Protein AF-A0A9E5Q7H3-F1 (afdb_monomer_lite)

pLDDT: mean 90.96, std 6.54, range [58.69, 96.5]

Foldseek 3Di:
DDWADDPPDDIDDDDLVCVVVPDFDAAPVRDGDQVVPPCRSNPPPVVVVVVVVVSVVVD

Structure (mmCIF, N/CA/C/O backbone):
data_AF-A0A9E5Q7H3-F1
#
_entry.id   AF-A0A9E5Q7H3-F1
#
loop_
_atom_site.group_PDB
_atom_site.id
_atom_site.type_symbol
_atom_site.label_atom_id
_atom_site.label_alt_id
_atom_site.label_comp_id
_atom_site.label_asym_id
_atom_site.label_entity_id
_atom_site.label_seq_id
_atom_site.pdbx_PDB_ins_code
_atom_site.Cartn_x
_atom_site.Cartn_y
_atom_site.Cartn_z
_atom_site.occupancy
_atom_site.B_iso_or_equiv
_atom_site.auth_seq_id
_atom_site.auth_comp_id
_atom_site.auth_asym_id
_atom_site.auth_atom_id
_atom_site.pdbx_PDB_model_num
ATOM 1 N N . PRO A 1 1 ? 7.651 -3.239 1.360 1.00 74.50 1 PRO A N 1
ATOM 2 C CA . PRO A 1 1 ? 7.930 -3.185 -0.095 1.00 74.50 1 PRO A CA 1
ATOM 3 C C . PRO A 1 1 ? 6.905 -4.037 -0.847 1.00 74.50 1 PRO A C 1
ATOM 5 O O . PRO A 1 1 ? 6.417 -5.013 -0.290 1.00 74.50 1 PRO A O 1
ATOM 8 N N . THR A 1 2 ? 6.566 -3.651 -2.074 1.00 83.75 2 THR A N 1
ATOM 9 C CA . THR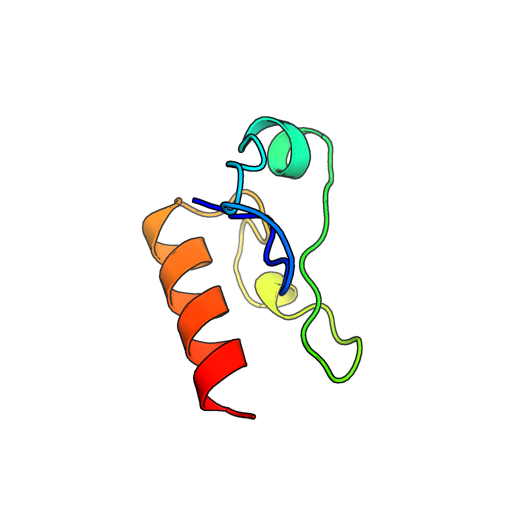 A 1 2 ? 5.622 -4.375 -2.938 1.00 83.75 2 THR A CA 1
ATOM 10 C C . THR A 1 2 ? 6.410 -5.095 -4.022 1.00 83.75 2 THR A C 1
ATOM 12 O O . THR A 1 2 ? 7.196 -4.459 -4.720 1.00 83.75 2 THR A O 1
ATOM 15 N N . VAL A 1 3 ? 6.253 -6.411 -4.137 1.00 88.94 3 VAL A N 1
ATOM 16 C CA . VAL A 1 3 ? 6.953 -7.231 -5.137 1.00 88.94 3 VAL A CA 1
ATOM 17 C C . VAL A 1 3 ? 5.927 -7.723 -6.143 1.00 88.94 3 VAL A C 1
ATOM 19 O O . VAL A 1 3 ? 4.832 -8.130 -5.760 1.00 88.94 3 VAL A O 1
ATOM 22 N N . PHE A 1 4 ? 6.278 -7.671 -7.422 1.00 87.19 4 PHE A N 1
ATOM 23 C CA . PHE A 1 4 ? 5.511 -8.338 -8.456 1.00 87.19 4 PHE A CA 1
ATOM 24 C C . PHE A 1 4 ? 5.732 -9.848 -8.346 1.00 87.19 4 PHE A C 1
ATOM 26 O O . PHE A 1 4 ? 6.867 -10.316 -8.432 1.00 87.19 4 PHE A O 1
ATOM 33 N N . TYR A 1 5 ? 4.654 -10.599 -8.139 1.00 86.56 5 TYR A N 1
ATOM 34 C CA . TYR A 1 5 ? 4.696 -12.054 -8.068 1.00 86.56 5 TYR A CA 1
ATOM 35 C C . TYR A 1 5 ? 4.345 -12.656 -9.432 1.00 86.56 5 TYR A C 1
ATOM 37 O O . TYR A 1 5 ? 3.314 -12.323 -10.012 1.00 86.56 5 TYR A O 1
ATOM 45 N N . SER A 1 6 ? 5.205 -13.542 -9.929 1.00 84.81 6 SER A N 1
ATOM 46 C CA . SER A 1 6 ? 5.035 -14.280 -11.181 1.00 84.81 6 SER A CA 1
ATOM 47 C C . SER A 1 6 ? 5.551 -15.700 -10.987 1.00 84.81 6 SER A C 1
ATOM 49 O O . SER A 1 6 ? 6.581 -15.895 -10.343 1.00 84.81 6 SER A O 1
ATOM 51 N N . SER A 1 7 ? 4.846 -16.687 -11.540 1.00 82.50 7 SER A N 1
ATOM 52 C CA . SER A 1 7 ? 5.272 -18.092 -11.530 1.00 82.50 7 SER A CA 1
ATOM 53 C C . SER A 1 7 ? 6.496 -18.351 -12.410 1.00 8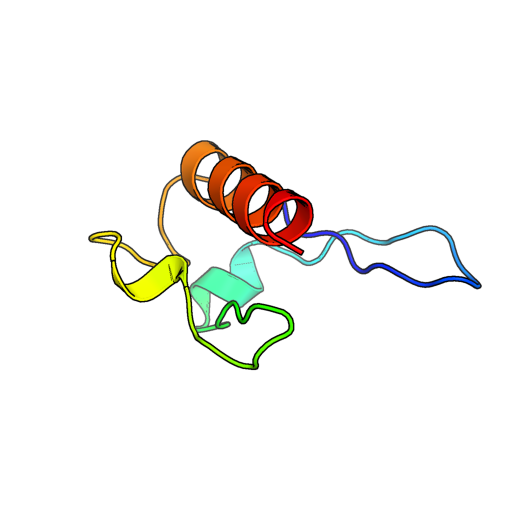2.50 7 SER A C 1
ATOM 55 O O . SER A 1 7 ? 7.221 -19.312 -12.168 1.00 82.50 7 SER A O 1
ATOM 57 N N . ASP A 1 8 ? 6.736 -17.490 -13.403 1.00 81.31 8 ASP A N 1
ATOM 58 C CA . ASP A 1 8 ? 7.670 -17.752 -14.506 1.00 81.31 8 ASP A CA 1
ATOM 59 C C . ASP A 1 8 ? 8.909 -16.839 -14.505 1.00 81.31 8 ASP A C 1
ATOM 61 O O . ASP A 1 8 ? 9.734 -16.907 -15.415 1.00 81.31 8 ASP A O 1
ATOM 65 N N . SER A 1 9 ? 9.055 -15.952 -13.515 1.00 78.75 9 SER A N 1
ATOM 66 C CA . SER A 1 9 ? 10.158 -14.984 -13.471 1.00 78.75 9 SER A CA 1
ATOM 67 C C . SER A 1 9 ? 10.524 -14.571 -12.052 1.00 78.75 9 SER A C 1
ATOM 69 O O . SER A 1 9 ? 9.647 -14.472 -11.194 1.00 78.75 9 SER A O 1
ATOM 71 N N . ASP A 1 10 ? 11.789 -14.203 -11.843 1.00 80.75 10 ASP A N 1
ATOM 72 C CA . ASP A 1 10 ? 12.231 -13.561 -10.605 1.00 80.75 10 ASP A CA 1
ATOM 73 C C . ASP A 1 10 ? 11.392 -12.301 -10.340 1.00 80.75 10 ASP A C 1
ATOM 75 O O . ASP A 1 10 ? 11.280 -11.407 -11.185 1.00 80.75 10 ASP A O 1
ATOM 79 N N . GLY A 1 11 ? 10.750 -12.252 -9.172 1.00 82.88 11 GLY A N 1
ATOM 80 C CA . GLY A 1 11 ? 9.884 -11.140 -8.801 1.00 82.88 11 GLY A CA 1
ATOM 81 C C . GLY A 1 11 ? 10.664 -9.828 -8.751 1.00 82.88 11 GLY A C 1
ATOM 82 O O . GLY A 1 11 ? 11.701 -9.734 -8.093 1.00 82.88 11 GLY A O 1
ATOM 83 N N . PHE A 1 12 ? 10.163 -8.790 -9.422 1.00 88.50 12 PHE A N 1
ATOM 84 C CA . PHE A 1 12 ? 10.770 -7.460 -9.380 1.00 88.50 12 PHE A CA 1
ATOM 85 C C . PHE A 1 12 ? 10.057 -6.555 -8.370 1.00 88.50 12 PHE A C 1
ATOM 87 O O . PHE A 1 12 ? 8.888 -6.746 -8.032 1.00 88.50 12 PHE A O 1
ATOM 94 N N . LEU A 1 13 ? 10.765 -5.540 -7.874 1.00 91.19 13 LEU A N 1
ATOM 95 C CA . LEU A 1 13 ? 10.200 -4.584 -6.926 1.00 91.19 13 LEU A CA 1
ATOM 96 C C . LEU A 1 13 ? 9.318 -3.560 -7.642 1.00 91.19 13 LEU A C 1
ATOM 98 O O . LEU A 1 13 ? 9.759 -2.852 -8.545 1.00 91.19 13 LEU A O 1
ATOM 102 N N . ILE A 1 14 ? 8.083 -3.432 -7.172 1.00 90.38 14 ILE A N 1
ATOM 103 C CA . ILE A 1 14 ? 7.177 -2.348 -7.533 1.00 90.38 14 ILE A CA 1
ATOM 104 C C . ILE A 1 14 ? 7.518 -1.152 -6.637 1.00 90.38 14 ILE A C 1
ATOM 106 O O . ILE A 1 1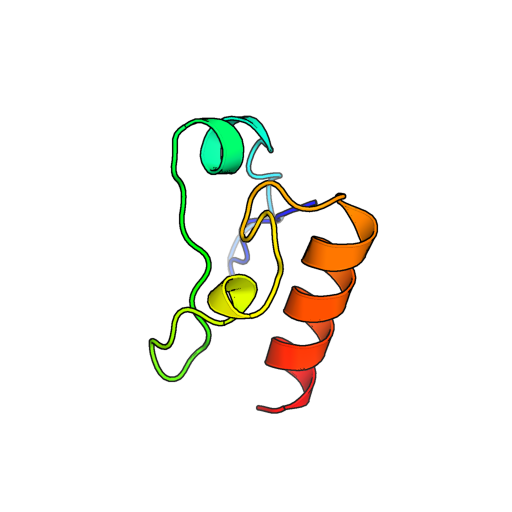4 ? 7.498 -1.263 -5.407 1.00 90.38 14 ILE A O 1
ATOM 110 N N . SER A 1 15 ? 7.847 -0.016 -7.257 1.00 91.69 15 SER A N 1
ATOM 111 C CA . SER A 1 15 ? 8.262 1.206 -6.557 1.00 91.69 15 SER A CA 1
ATOM 112 C C . SER A 1 15 ? 7.183 1.729 -5.606 1.00 91.69 15 SER A C 1
ATOM 114 O O . SER A 1 15 ? 6.001 1.762 -5.946 1.00 91.69 15 SER A O 1
ATOM 116 N N . GLU A 1 16 ? 7.595 2.229 -4.436 1.00 91.12 16 GLU A N 1
ATOM 117 C CA . GLU A 1 16 ? 6.691 2.899 -3.490 1.00 91.12 16 GLU A CA 1
ATOM 118 C C . GLU A 1 16 ? 6.064 4.165 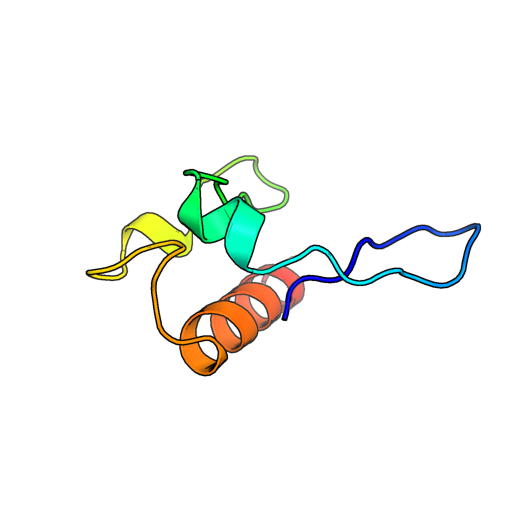-4.086 1.00 91.12 16 GLU A C 1
ATOM 120 O O . GLU A 1 16 ? 4.954 4.527 -3.698 1.00 91.12 16 GLU A O 1
ATOM 125 N N . ALA A 1 17 ? 6.717 4.777 -5.082 1.00 92.12 17 ALA A N 1
ATOM 126 C CA . ALA A 1 17 ? 6.169 5.909 -5.823 1.00 92.12 17 ALA A CA 1
ATOM 127 C C . ALA A 1 17 ? 4.798 5.584 -6.434 1.00 92.12 17 ALA A C 1
ATOM 129 O O . ALA A 1 17 ? 3.925 6.437 -6.445 1.00 92.12 17 ALA A O 1
ATOM 130 N N . ILE A 1 18 ? 4.554 4.335 -6.845 1.00 93.50 18 ILE A N 1
ATOM 131 C CA . ILE A 1 18 ? 3.257 3.931 -7.406 1.00 93.50 18 ILE A CA 1
ATOM 132 C C . ILE A 1 18 ? 2.134 4.068 -6.368 1.00 93.50 18 ILE A C 1
ATOM 134 O O . ILE A 1 18 ? 1.035 4.483 -6.718 1.00 93.50 18 ILE A O 1
ATOM 138 N N . ARG A 1 19 ? 2.398 3.781 -5.084 1.00 93.62 19 ARG A N 1
ATOM 139 C CA . ARG A 1 19 ? 1.431 4.055 -4.003 1.00 93.62 19 ARG A CA 1
ATOM 140 C C . ARG A 1 19 ? 1.275 5.562 -3.770 1.00 93.62 19 ARG A C 1
ATOM 142 O O . ARG A 1 19 ? 0.154 6.023 -3.590 1.00 93.62 19 ARG A O 1
ATOM 149 N N . GLY A 1 20 ? 2.380 6.311 -3.845 1.00 93.25 20 GLY A N 1
ATOM 150 C CA . GLY A 1 20 ? 2.419 7.782 -3.810 1.00 93.25 20 GLY A CA 1
ATOM 151 C C . GLY A 1 20 ? 1.496 8.449 -4.833 1.00 93.25 20 GLY A C 1
ATOM 152 O O . GLY A 1 20 ? 0.745 9.357 -4.493 1.00 93.25 20 GLY A O 1
ATOM 153 N N . GLU A 1 21 ? 1.492 7.925 -6.056 1.00 96.50 21 GLU A N 1
ATOM 154 C CA . GLU A 1 21 ? 0.691 8.410 -7.187 1.00 96.50 21 GLU A CA 1
ATOM 155 C C . GLU A 1 21 ? -0.759 7.876 -7.191 1.00 96.50 21 GLU A C 1
ATOM 157 O O . GLU A 1 21 ? -1.476 7.989 -8.184 1.00 96.50 21 GLU A O 1
ATOM 162 N N . GLY A 1 22 ? -1.218 7.279 -6.084 1.00 94.50 22 GLY A N 1
ATOM 163 C CA . GLY A 1 22 ? -2.604 6.826 -5.923 1.00 94.50 22 GLY A CA 1
ATOM 164 C C . GLY A 1 22 ? -2.857 5.356 -6.263 1.00 94.50 22 GLY A C 1
ATOM 165 O O . GLY A 1 22 ? -4.015 4.958 -6.420 1.00 94.50 22 GLY A O 1
ATOM 166 N N . GLY A 1 23 ? -1.806 4.538 -6.358 1.00 95.06 23 GLY A N 1
ATOM 167 C CA . GLY A 1 23 ? -1.923 3.084 -6.445 1.00 95.06 23 GLY A CA 1
ATOM 168 C C . GLY A 1 23 ? -2.703 2.507 -5.261 1.00 95.06 23 GLY A C 1
ATOM 169 O O . GLY A 1 23 ? -2.514 2.916 -4.117 1.00 95.06 23 GLY A O 1
ATOM 170 N N . ARG A 1 24 ? -3.588 1.546 -5.543 1.00 95.75 24 ARG A N 1
ATOM 171 C CA . ARG A 1 24 ? -4.511 0.947 -4.568 1.00 95.75 24 ARG A CA 1
ATOM 172 C C . ARG A 1 24 ? -4.204 -0.528 -4.370 1.00 95.75 24 ARG A C 1
ATOM 174 O O . ARG A 1 24 ? -3.896 -1.222 -5.339 1.00 95.75 24 ARG A O 1
ATOM 181 N N . LEU A 1 25 ? -4.311 -0.999 -3.131 1.00 95.06 25 LEU A N 1
ATOM 182 C CA . LEU A 1 25 ? -4.079 -2.402 -2.788 1.00 95.06 25 LEU A CA 1
ATOM 183 C C . LEU A 1 25 ? -5.410 -3.130 -2.594 1.00 95.06 25 LEU A C 1
ATOM 185 O O . LEU A 1 25 ? -6.268 -2.669 -1.842 1.00 95.06 25 LEU A O 1
ATOM 189 N N . TYR A 1 26 ? -5.547 -4.268 -3.270 1.00 95.56 26 TYR A N 1
ATOM 190 C CA . TYR A 1 26 ? -6.727 -5.127 -3.241 1.00 95.56 26 TYR A CA 1
ATOM 191 C C . TYR A 1 26 ? -6.337 -6.545 -2.818 1.00 95.56 26 TYR A C 1
ATOM 193 O O . TYR A 1 26 ? -5.234 -6.995 -3.138 1.00 95.56 26 TYR A O 1
ATOM 201 N N . ASN A 1 27 ? -7.216 -7.231 -2.089 1.00 94.44 27 ASN A N 1
ATOM 202 C CA . ASN A 1 27 ? -7.049 -8.647 -1.750 1.00 94.44 27 ASN A CA 1
ATOM 203 C C . ASN A 1 27 ? -7.602 -9.554 -2.873 1.00 94.44 27 ASN A C 1
ATOM 205 O O . ASN A 1 27 ? -8.065 -9.065 -3.906 1.00 94.44 27 ASN A O 1
ATOM 209 N N . SER A 1 28 ? -7.552 -10.878 -2.696 1.00 93.06 28 SER A N 1
ATOM 210 C CA . SER A 1 28 ? -8.044 -11.832 -3.708 1.00 93.06 28 SER A CA 1
ATOM 211 C C . SER A 1 28 ? -9.555 -11.788 -3.928 1.00 93.06 28 SER A C 1
ATOM 213 O O . SER A 1 28 ? -10.015 -12.148 -5.009 1.00 93.06 28 SER A O 1
ATOM 215 N N . ALA A 1 29 ? -10.320 -11.308 -2.944 1.00 94.62 29 ALA A N 1
ATOM 216 C CA . ALA A 1 29 ? -11.755 -11.071 -3.072 1.00 94.62 29 ALA A CA 1
ATOM 217 C C . ALA A 1 29 ? -12.078 -9.798 -3.880 1.00 94.62 29 ALA A C 1
ATOM 219 O O . ALA A 1 29 ? -13.229 -9.577 -4.249 1.00 94.62 29 ALA A O 1
ATOM 220 N N . GLY A 1 30 ? -11.069 -8.979 -4.196 1.00 95.12 30 GLY A N 1
ATOM 221 C CA . GLY A 1 30 ? -11.239 -7.708 -4.898 1.00 95.12 30 GLY A CA 1
ATOM 222 C C . GLY A 1 30 ? -11.561 -6.530 -3.976 1.00 95.12 30 GLY A C 1
ATOM 223 O O . GLY A 1 30 ? -11.922 -5.460 -4.467 1.00 95.12 30 GLY A O 1
ATOM 224 N N . ASP A 1 31 ? -11.393 -6.686 -2.661 1.00 95.62 31 ASP A N 1
ATOM 225 C CA . ASP A 1 31 ? -11.658 -5.638 -1.678 1.00 95.62 31 ASP A CA 1
ATOM 226 C C . ASP A 1 31 ? -10.416 -4.792 -1.390 1.00 95.62 31 ASP A C 1
ATOM 228 O O . ASP A 1 31 ? -9.299 -5.294 -1.232 1.00 95.62 31 ASP A O 1
ATOM 232 N N . ARG A 1 32 ? -10.615 -3.473 -1.275 1.00 95.94 32 ARG A N 1
ATOM 233 C CA . ARG A 1 32 ? -9.549 -2.530 -0.911 1.00 95.94 32 ARG A CA 1
ATOM 234 C C . ARG A 1 32 ? -9.323 -2.529 0.604 1.00 95.94 32 ARG A C 1
ATOM 236 O O . ARG A 1 32 ? -10.002 -1.812 1.343 1.00 95.94 32 ARG A O 1
ATOM 243 N N . PHE A 1 33 ? -8.320 -3.275 1.056 1.00 95.38 33 PHE A N 1
ATOM 244 C CA . PHE A 1 33 ? -8.117 -3.571 2.480 1.00 95.38 33 PHE A CA 1
ATOM 245 C C . PHE A 1 33 ? -7.378 -2.479 3.272 1.00 95.38 33 PHE A C 1
ATOM 247 O O . PHE A 1 33 ? -7.553 -2.371 4.480 1.00 95.38 33 PHE A O 1
ATOM 254 N N . MET A 1 34 ? -6.605 -1.604 2.618 1.00 96.12 34 MET A N 1
ATOM 255 C CA . MET A 1 34 ? -5.875 -0.531 3.318 1.00 96.12 34 MET A CA 1
ATOM 256 C C . MET A 1 34 ? -6.774 0.624 3.795 1.00 96.12 34 MET A C 1
ATOM 258 O O . MET A 1 34 ? -6.302 1.532 4.471 1.00 96.12 34 MET A O 1
ATOM 262 N N . THR A 1 35 ? -8.064 0.617 3.448 1.00 95.31 35 THR A N 1
ATOM 263 C CA . THR A 1 35 ? -9.020 1.707 3.727 1.00 95.31 35 THR A CA 1
ATOM 264 C C . THR A 1 35 ? -9.253 1.975 5.213 1.00 95.31 35 THR A C 1
ATOM 266 O O . THR A 1 35 ? -9.669 3.073 5.572 1.00 95.31 35 THR A O 1
ATOM 269 N N . THR A 1 36 ? -8.969 1.000 6.073 1.00 91.25 36 THR A N 1
ATOM 270 C CA . THR A 1 36 ? -9.120 1.090 7.532 1.00 91.25 36 THR A CA 1
ATOM 271 C C . THR A 1 36 ? -7.975 1.847 8.214 1.00 91.25 36 THR A C 1
ATOM 273 O O . THR A 1 36 ? -8.101 2.230 9.377 1.00 91.25 36 THR A O 1
ATOM 276 N N . TYR A 1 37 ? -6.872 2.103 7.503 1.00 93.00 37 TYR A N 1
ATOM 277 C CA . TYR A 1 37 ? -5.709 2.822 8.020 1.00 93.00 37 TYR A CA 1
ATOM 278 C C . TYR A 1 37 ? -5.782 4.320 7.693 1.00 93.00 37 TYR A C 1
ATOM 280 O O . TYR A 1 37 ? -6.106 4.667 6.556 1.00 93.00 37 TYR A O 1
ATOM 288 N N . PRO A 1 38 ? -5.384 5.224 8.615 1.00 91.19 38 PRO A N 1
ATOM 289 C CA . PRO A 1 38 ? -5.484 6.674 8.408 1.00 91.19 38 PRO A CA 1
ATOM 290 C C . PRO A 1 38 ? -4.833 7.188 7.115 1.00 91.19 38 PRO A C 1
ATOM 292 O O . PRO A 1 38 ? -5.359 8.099 6.485 1.00 91.19 38 PRO A O 1
ATOM 295 N N . ASN A 1 39 ? -3.712 6.584 6.706 1.00 93.94 39 ASN A N 1
ATOM 296 C CA . ASN A 1 39 ? -2.964 6.959 5.502 1.00 93.94 39 ASN A CA 1
ATOM 297 C C . ASN A 1 39 ? -3.115 5.946 4.354 1.00 93.94 39 ASN A C 1
ATOM 299 O O . ASN A 1 39 ? -2.444 6.086 3.334 1.00 93.94 39 ASN A O 1
ATOM 303 N N . ALA A 1 40 ? -3.953 4.916 4.506 1.00 95.75 40 ALA A N 1
ATOM 304 C CA . ALA A 1 40 ? -4.157 3.849 3.526 1.00 95.75 40 ALA A CA 1
ATOM 305 C C . ALA A 1 40 ? -2.843 3.353 2.879 1.00 95.75 40 ALA A C 1
ATOM 307 O O . ALA A 1 40 ? -1.908 3.001 3.602 1.00 95.75 40 ALA A O 1
ATOM 308 N N . GLU A 1 41 ? -2.725 3.340 1.548 1.00 95.56 41 GLU A N 1
ATOM 309 C CA . GLU A 1 41 ? -1.529 2.893 0.817 1.00 95.56 41 GLU A CA 1
ATOM 310 C C . GLU A 1 41 ? -0.294 3.785 1.032 1.00 95.56 41 GLU A C 1
ATOM 312 O O . GLU A 1 41 ? 0.824 3.347 0.753 1.00 95.56 41 GLU A O 1
ATOM 317 N N . LEU A 1 42 ? -0.466 4.992 1.578 1.00 95.56 42 LEU A N 1
ATOM 318 C CA . LEU A 1 42 ? 0.614 5.892 2.002 1.00 95.56 42 LEU A CA 1
ATOM 319 C C . LEU A 1 42 ? 1.057 5.653 3.453 1.00 95.56 42 LEU A C 1
ATOM 321 O O . LEU A 1 42 ? 1.921 6.366 3.962 1.00 95.56 42 LEU A O 1
ATOM 325 N N . SER A 1 43 ? 0.475 4.666 4.141 1.00 95.12 43 SER A N 1
ATOM 326 C CA . SER A 1 43 ?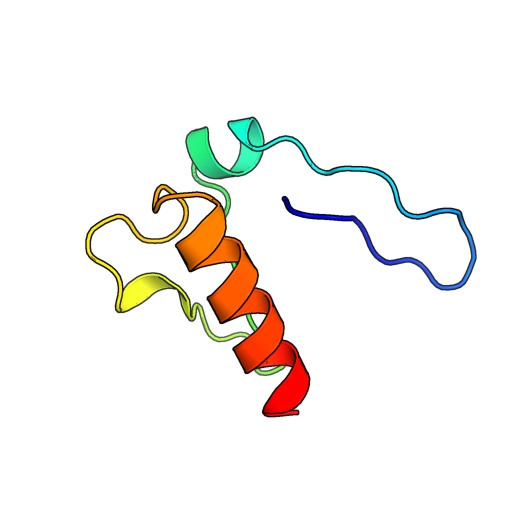 0.921 4.278 5.480 1.00 95.12 43 SER A CA 1
ATOM 327 C C . SER A 1 43 ? 2.396 3.850 5.480 1.00 95.12 43 SER A C 1
ATOM 329 O O . SER A 1 43 ? 2.925 3.436 4.438 1.00 95.12 43 SER A O 1
ATOM 331 N N . PRO A 1 44 ? 3.068 3.913 6.649 1.00 93.62 44 PRO A N 1
ATOM 332 C CA . PRO A 1 44 ? 4.434 3.435 6.799 1.00 93.62 44 PRO A CA 1
ATOM 333 C C . PRO A 1 44 ? 4.632 2.042 6.199 1.00 93.62 44 PRO A C 1
ATOM 335 O O . PRO A 1 44 ? 3.749 1.180 6.242 1.00 93.62 44 PRO A O 1
ATOM 338 N N . ARG A 1 45 ? 5.806 1.823 5.604 1.00 92.12 45 ARG A N 1
ATOM 339 C CA . ARG A 1 45 ? 6.115 0.605 4.845 1.00 92.12 45 ARG A CA 1
ATOM 340 C C . ARG A 1 45 ? 5.891 -0.670 5.659 1.00 92.12 45 ARG A C 1
ATOM 342 O O . ARG A 1 45 ? 5.472 -1.676 5.090 1.00 92.12 45 ARG A O 1
ATOM 349 N N . ASP A 1 46 ? 6.220 -0.651 6.941 1.00 93.38 46 ASP A N 1
ATOM 350 C CA . ASP A 1 46 ? 6.035 -1.751 7.888 1.00 93.38 46 ASP A CA 1
ATOM 351 C C . ASP A 1 46 ? 4.553 -2.094 8.082 1.00 93.38 46 ASP A C 1
ATOM 353 O O . ASP A 1 46 ? 4.198 -3.267 7.979 1.00 93.38 46 ASP A O 1
ATOM 357 N N . VAL A 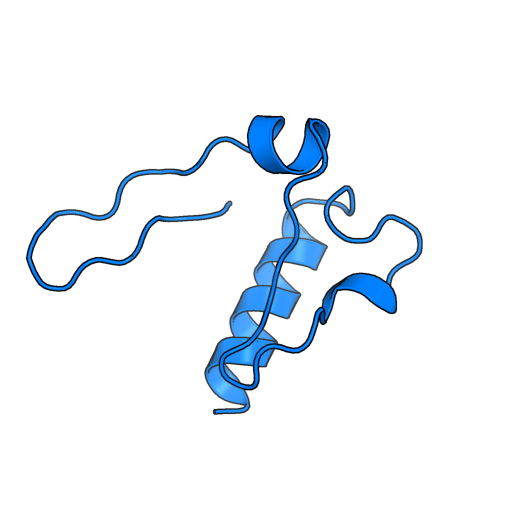1 47 ? 3.689 -1.086 8.240 1.00 94.50 47 VAL A N 1
ATOM 358 C CA . VAL A 1 47 ? 2.230 -1.265 8.312 1.00 94.50 47 VAL A CA 1
ATOM 359 C C . VAL A 1 47 ? 1.721 -1.912 7.029 1.00 94.50 47 VAL A C 1
ATOM 361 O O . VAL A 1 47 ? 1.116 -2.976 7.078 1.00 94.50 47 VAL A O 1
ATOM 364 N N . VAL A 1 48 ? 2.047 -1.328 5.873 1.00 94.06 48 VAL A N 1
ATOM 365 C CA . VAL A 1 48 ? 1.598 -1.843 4.568 1.00 94.06 48 VAL A CA 1
ATOM 366 C C . VAL A 1 48 ? 2.082 -3.276 4.338 1.00 94.06 48 VAL A C 1
ATOM 368 O O . VAL A 1 48 ? 1.325 -4.122 3.876 1.00 94.06 48 VAL A O 1
ATOM 371 N N . SER A 1 49 ? 3.341 -3.571 4.672 1.00 93.44 49 SER A N 1
ATOM 372 C CA . SER A 1 49 ? 3.912 -4.907 4.456 1.00 93.44 49 SER A CA 1
ATOM 373 C C . SER A 1 49 ? 3.287 -5.952 5.384 1.00 93.44 49 SER A C 1
ATOM 375 O O . SER A 1 49 ? 3.057 -7.076 4.946 1.00 93.44 49 SER A O 1
ATOM 377 N N . ARG A 1 50 ? 2.995 -5.594 6.642 1.00 94.31 50 ARG A N 1
ATOM 378 C CA . ARG A 1 50 ? 2.308 -6.486 7.585 1.00 94.31 50 ARG A CA 1
ATOM 379 C C . ARG A 1 50 ? 0.883 -6.782 7.131 1.00 94.31 50 ARG A C 1
ATOM 381 O O . ARG A 1 50 ? 0.488 -7.938 7.142 1.00 94.31 50 ARG A O 1
ATOM 388 N N . GLU A 1 51 ? 0.157 -5.774 6.662 1.00 94.81 51 GLU A N 1
ATOM 389 C CA . GLU A 1 51 ? -1.208 -5.979 6.171 1.00 94.81 51 GLU A CA 1
ATOM 390 C C . GLU A 1 51 ? -1.260 -6.821 4.902 1.00 94.81 51 GLU A C 1
ATOM 392 O O . GLU A 1 51 ? -2.108 -7.700 4.800 1.00 94.81 51 GLU A O 1
ATOM 397 N N . ILE A 1 52 ? -0.319 -6.635 3.972 1.00 93.94 52 ILE A N 1
ATOM 398 C CA . ILE A 1 52 ? -0.197 -7.524 2.807 1.00 93.94 52 ILE A CA 1
ATOM 399 C C . ILE A 1 52 ? -0.005 -8.979 3.259 1.00 93.94 52 ILE A C 1
ATOM 401 O O . ILE A 1 52 ? -0.652 -9.869 2.719 1.00 93.94 52 ILE A O 1
ATOM 405 N N . LEU A 1 53 ? 0.855 -9.230 4.253 1.00 93.69 53 LEU A N 1
ATOM 406 C CA . LEU A 1 53 ? 1.057 -10.580 4.788 1.00 93.69 53 LEU A CA 1
ATOM 407 C C . LEU A 1 53 ? -0.209 -11.136 5.448 1.00 93.69 53 LEU A C 1
ATOM 409 O O . LEU A 1 53 ? -0.549 -12.288 5.191 1.00 93.69 53 LEU A O 1
ATOM 413 N N . ASN A 1 54 ? -0.922 -10.326 6.234 1.00 94.44 54 ASN A N 1
ATOM 414 C CA . ASN A 1 54 ? -2.191 -10.725 6.846 1.00 94.44 54 ASN A CA 1
ATOM 415 C C . ASN A 1 54 ? -3.207 -11.144 5.769 1.00 94.44 54 ASN A C 1
ATOM 417 O O . ASN A 1 54 ? -3.756 -12.236 5.839 1.00 94.44 54 ASN A O 1
ATOM 421 N N . GLN A 1 55 ? -3.362 -10.346 4.706 1.00 94.25 55 GLN A N 1
ATOM 422 C CA . GLN A 1 55 ? -4.273 -10.649 3.592 1.00 94.25 55 GLN A CA 1
ATOM 423 C C . GLN A 1 55 ? -3.869 -11.867 2.750 1.00 94.25 55 GLN A C 1
ATOM 425 O O . GLN A 1 55 ? -4.692 -12.378 1.996 1.00 94.25 55 GLN A O 1
ATOM 430 N N . ILE A 1 56 ? -2.612 -12.312 2.819 1.00 91.75 56 ILE A N 1
ATOM 431 C CA . ILE A 1 56 ? -2.151 -13.556 2.183 1.00 91.75 56 ILE A CA 1
ATOM 432 C C . ILE A 1 56 ? -2.433 -14.760 3.092 1.00 91.75 56 ILE A C 1
ATOM 434 O O . ILE A 1 56 ? -2.746 -15.832 2.590 1.00 91.75 56 ILE A O 1
ATOM 438 N N . GLN A 1 57 ? -2.313 -14.596 4.412 1.00 91.25 57 GLN A N 1
ATOM 439 C CA . GLN A 1 57 ? -2.561 -15.659 5.394 1.00 91.25 57 GLN A CA 1
ATOM 440 C C . GLN A 1 57 ? -4.048 -15.919 5.647 1.00 91.25 57 GLN A C 1
ATOM 442 O O . GLN A 1 57 ? -4.411 -17.030 6.018 1.00 91.25 57 GLN A O 1
ATOM 447 N N . GLU A 1 58 ? -4.894 -14.906 5.468 1.00 81.69 58 GLU A N 1
ATOM 448 C CA . GLU A 1 58 ? -6.354 -15.015 5.579 1.00 81.69 58 GLU A CA 1
ATOM 449 C C . GLU A 1 58 ? -7.011 -15.714 4.367 1.00 81.69 58 GLU A C 1
ATOM 451 O O . GLU A 1 58 ? -8.237 -15.811 4.327 1.00 81.69 58 GLU A O 1
ATOM 456 N N . GLN A 1 59 ? -6.221 -16.196 3.394 1.00 58.69 59 GLN A N 1
ATOM 457 C CA . GLN A 1 59 ? -6.699 -16.905 2.195 1.00 58.69 59 GLN A CA 1
ATOM 458 C C . GLN A 1 59 ? -6.744 -18.422 2.342 1.00 58.69 59 GLN A C 1
ATOM 460 O O . GLN A 1 59 ? -5.854 -18.990 3.014 1.00 58.69 59 GLN A O 1
#

Secondary structure (DSSP, 8-state):
-EE---SSSPPPEEPHHHHHTT-----TTS--GGGGSTTGGGS-HHHHHHHHHHHHHT-

Sequence (59 aa):
PTVFYSSDSDGFLISEAIRGEGGRLYNSAGDRFMTTYPNAELSPRDVVSREILNQIQEQ

Radius of gyration: 11.59 Å; chains: 1; bounding box: 24×26×23 Å